Protein AF-A0A7J6WUS6-F1 (afdb_monomer_lite)

InterPro domains:
  IPR004006 DhaK domain [PF02733] (33-94)
  IPR004006 DhaK domain [PS51481] (1-99)
  IPR050861 Dihydroxyacetone Kinase (DAK) [PTHR28629] (32-92)

Secondary structure (DSSP, 8-state):
-EEE----SSSTTTTGGG---S-GGGTTT--EEEEEEES-HHHHHHHHHHHHHHHHTT-EEEEEEE-----SPSSP-TT-SPP-THHHHHHHHHHHHT-

Foldseek 3Di:
DAEDEDDDPPQPPPPVVLRDDDDPPCVVVQLEYEYEFWLDPVRCVVVVVVQVVSVVVVRHYHYDYAFPAPPDDPPAPPSGGTHDPVSVVVSVVVVVVVD

Organism: Thalictrum thalictroides (NCBI:txid46969)

Sequence (99 aa):
MLFNTGGGSGHEPAHAGFVGGRNAEYSNLWRCCLLIVKKYTGDRLNFGLAAEQAKSEGYKVEIVIVGDDCALPPPRGIAGRRGLAGTILVLKDMDEMAW

Structure (mmCIF, N/CA/C/O backbone):
data_AF-A0A7J6WUS6-F1
#
_entry.id   AF-A0A7J6WUS6-F1
#
loop_
_atom_site.group_PDB
_atom_site.id
_atom_site.type_symbol
_atom_site.label_atom_id
_atom_site.label_alt_id
_atom_site.label_comp_id
_atom_site.label_asym_id
_atom_site.label_entity_id
_atom_site.label_seq_id
_atom_site.pdbx_PDB_ins_code
_atom_site.Cartn_x
_atom_site.Cartn_y
_atom_site.Cartn_z
_atom_site.occupancy
_atom_site.B_iso_or_equiv
_atom_site.auth_seq_id
_atom_site.auth_comp_id
_atom_site.auth_asym_id
_atom_site.auth_atom_id
_atom_site.pdbx_PDB_model_num
ATOM 1 N N . MET A 1 1 ? -14.636 8.462 6.357 1.00 49.84 1 MET A N 1
ATOM 2 C CA . MET A 1 1 ? -13.549 7.461 6.262 1.00 49.84 1 MET A CA 1
ATOM 3 C C . MET A 1 1 ? -12.255 8.238 6.145 1.00 49.84 1 MET A C 1
ATOM 5 O O . MET A 1 1 ? -12.224 9.163 5.348 1.00 49.84 1 MET A O 1
ATOM 9 N N . LEU A 1 2 ? -11.256 7.968 6.984 1.00 55.88 2 LEU A N 1
ATOM 10 C CA . LEU A 1 2 ? -9.972 8.671 6.897 1.00 55.88 2 LEU A CA 1
ATOM 11 C C . LEU A 1 2 ? -9.067 7.940 5.897 1.00 55.88 2 LEU A C 1
ATOM 13 O O . LEU A 1 2 ? -8.915 6.723 6.011 1.00 55.88 2 LEU A O 1
ATOM 17 N N . PHE A 1 3 ? -8.474 8.662 4.947 1.00 57.16 3 PHE A N 1
ATOM 18 C CA . PHE A 1 3 ? -7.433 8.126 4.070 1.00 57.16 3 PHE A CA 1
ATOM 19 C C . PHE A 1 3 ? -6.065 8.519 4.610 1.00 57.16 3 PHE A C 1
ATOM 21 O O . PHE A 1 3 ? -5.817 9.691 4.887 1.00 57.16 3 PHE A O 1
ATOM 28 N N . ASN A 1 4 ? -5.175 7.542 4.770 1.00 60.22 4 ASN A N 1
ATOM 29 C CA . ASN A 1 4 ? -3.795 7.805 5.160 1.00 60.22 4 ASN A CA 1
ATOM 30 C C . ASN A 1 4 ? -2.835 7.053 4.240 1.00 60.22 4 ASN A C 1
ATOM 32 O O . ASN A 1 4 ? -3.103 5.939 3.783 1.00 60.22 4 ASN A O 1
ATOM 36 N N . THR A 1 5 ? -1.724 7.700 3.924 1.00 60.62 5 THR A N 1
ATOM 37 C CA . THR A 1 5 ? -0.777 7.216 2.939 1.00 60.62 5 THR A CA 1
ATOM 38 C C . THR A 1 5 ? 0.604 7.845 3.154 1.00 60.62 5 THR A C 1
ATOM 40 O O . THR A 1 5 ? 0.723 8.937 3.703 1.00 60.62 5 THR A O 1
ATOM 43 N N . GLY A 1 6 ? 1.676 7.144 2.775 1.00 65.88 6 GLY A N 1
ATOM 44 C CA . GLY A 1 6 ? 3.054 7.586 3.031 1.00 65.88 6 GLY A CA 1
ATOM 45 C C . GLY A 1 6 ? 4.112 6.874 2.182 1.00 65.88 6 GLY A C 1
ATOM 46 O O . GLY A 1 6 ? 3.798 6.245 1.166 1.00 65.88 6 GLY A O 1
ATOM 47 N N . GLY A 1 7 ? 5.384 7.071 2.519 1.00 65.88 7 GLY A N 1
ATOM 48 C CA . GLY A 1 7 ? 6.551 6.489 1.846 1.00 65.88 7 GLY A CA 1
ATOM 49 C C . GLY A 1 7 ? 7.841 7.240 2.188 1.00 65.88 7 GLY A C 1
ATOM 50 O O . GLY A 1 7 ? 7.801 8.204 2.949 1.00 65.88 7 GLY A O 1
ATOM 51 N N . GLY A 1 8 ? 8.975 6.802 1.633 1.00 59.16 8 GLY A N 1
ATOM 52 C CA . GLY A 1 8 ? 10.259 7.510 1.765 1.00 59.16 8 GLY A CA 1
ATOM 53 C C . GLY A 1 8 ? 10.262 8.897 1.099 1.00 59.16 8 GLY A C 1
ATOM 54 O O . GLY A 1 8 ? 9.451 9.154 0.208 1.00 59.16 8 GLY A O 1
ATOM 55 N N . SER A 1 9 ? 11.171 9.779 1.532 1.00 61.16 9 SER A N 1
ATOM 56 C CA . SER A 1 9 ? 11.381 11.119 0.952 1.00 61.16 9 SER A CA 1
ATOM 57 C C . SER A 1 9 ? 11.945 11.064 -0.480 1.00 61.16 9 SER A C 1
ATOM 59 O O . SER A 1 9 ? 12.484 10.036 -0.893 1.00 61.16 9 SER A O 1
ATOM 61 N N . GLY A 1 10 ? 11.828 12.159 -1.246 1.00 54.81 10 GLY A N 1
ATOM 62 C CA . GLY A 1 10 ? 12.332 12.256 -2.629 1.00 54.81 10 GLY A CA 1
ATOM 63 C C . GLY A 1 10 ? 11.307 11.924 -3.724 1.00 54.81 10 GLY A C 1
ATOM 64 O O . GLY A 1 10 ? 11.677 11.764 -4.888 1.00 54.81 10 GLY A O 1
ATOM 65 N N . HIS A 1 11 ? 10.026 11.801 -3.357 1.00 52.94 11 HIS A N 1
ATOM 66 C CA . HIS A 1 11 ? 8.891 11.551 -4.259 1.00 52.9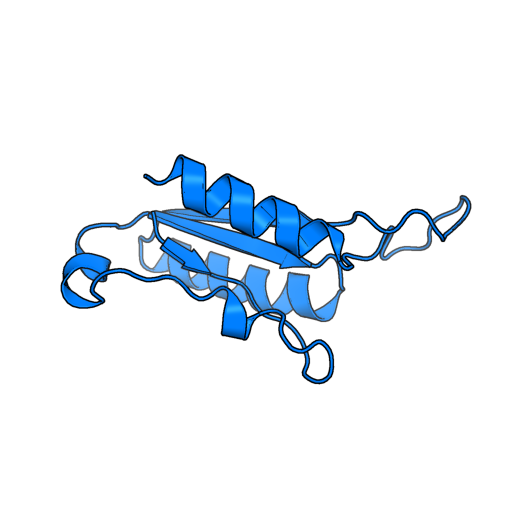4 11 HIS A CA 1
ATOM 67 C C . HIS A 1 11 ? 7.834 12.674 -4.220 1.00 52.94 11 HIS A C 1
ATOM 69 O O . HIS A 1 11 ? 6.677 12.468 -4.599 1.00 52.94 11 HIS A O 1
ATOM 75 N N . GLU A 1 12 ? 8.214 13.865 -3.760 1.00 60.50 12 GLU A N 1
ATOM 76 C CA . GLU A 1 12 ? 7.323 15.014 -3.629 1.00 60.50 12 GLU A CA 1
ATOM 77 C C . GLU A 1 12 ? 6.738 15.412 -5.003 1.00 60.50 12 GLU A C 1
ATOM 79 O O . GLU A 1 12 ? 7.476 15.450 -5.992 1.00 60.50 12 GLU A O 1
ATOM 84 N N . PRO A 1 13 ? 5.417 15.688 -5.110 1.00 52.12 13 PRO A N 1
ATOM 85 C CA . PRO A 1 13 ? 4.461 16.034 -4.042 1.00 52.12 13 PRO A CA 1
ATOM 86 C C . PRO A 1 13 ? 3.742 14.860 -3.339 1.00 52.12 13 PRO A C 1
ATOM 88 O O . PRO A 1 13 ? 2.955 15.096 -2.417 1.00 52.12 13 PRO A O 1
ATOM 91 N N . ALA A 1 14 ? 3.988 13.601 -3.718 1.00 45.66 14 ALA A N 1
ATOM 92 C CA . ALA A 1 14 ? 3.440 12.451 -2.992 1.00 45.66 14 ALA A CA 1
ATOM 93 C C . ALA A 1 14 ? 4.237 12.213 -1.688 1.00 45.66 14 ALA A C 1
ATOM 95 O O . ALA A 1 14 ? 5.460 12.162 -1.719 1.00 45.66 14 ALA A O 1
ATOM 96 N N . HIS A 1 15 ? 3.650 12.033 -0.498 1.00 51.59 15 HIS A N 1
ATOM 97 C CA . HIS A 1 15 ? 2.230 11.923 -0.120 1.00 51.59 15 HIS A CA 1
ATOM 98 C C . HIS A 1 15 ? 1.637 13.161 0.568 1.00 51.59 15 HIS A C 1
ATOM 100 O O . HIS A 1 15 ? 0.421 13.244 0.722 1.00 51.59 15 HIS A O 1
ATOM 106 N N . ALA A 1 16 ? 2.475 14.123 0.961 1.00 45.59 16 ALA A N 1
ATOM 107 C CA . ALA A 1 16 ? 2.068 15.280 1.759 1.00 45.59 16 ALA A CA 1
ATOM 108 C C . ALA A 1 16 ? 1.052 16.190 1.044 1.00 45.59 16 ALA A C 1
ATOM 110 O O . ALA A 1 16 ? 0.185 16.762 1.697 1.00 45.59 16 ALA A O 1
ATOM 111 N N . GLY A 1 17 ? 1.115 16.281 -0.291 1.00 39.09 17 GLY A N 1
ATOM 112 C CA . GLY A 1 17 ? 0.186 17.083 -1.095 1.00 39.09 17 GLY A CA 1
ATOM 113 C C . GLY A 1 17 ? -1.231 16.509 -1.219 1.00 39.09 17 GLY A C 1
ATOM 114 O O . GLY A 1 17 ? -2.104 17.193 -1.740 1.00 39.09 17 GLY A O 1
ATOM 115 N N . PHE A 1 18 ? -1.463 15.279 -0.742 1.00 44.50 18 PHE A N 1
ATOM 116 C CA . PHE A 1 18 ? -2.754 14.576 -0.820 1.00 44.50 18 PHE A CA 1
ATOM 117 C C . PHE A 1 18 ? -3.328 14.225 0.562 1.00 44.50 18 PHE A C 1
ATOM 119 O O . PHE A 1 18 ? -4.239 13.408 0.673 1.00 44.50 18 PHE A O 1
ATOM 126 N N . VAL A 1 19 ? -2.813 14.841 1.631 1.00 48.03 19 VAL A N 1
ATOM 127 C CA . VAL A 1 19 ? -3.382 14.703 2.978 1.00 48.03 19 VAL A CA 1
ATOM 128 C C . VAL A 1 19 ? -4.573 15.658 3.110 1.00 48.03 19 VAL A C 1
ATOM 130 O O . VAL A 1 19 ? -4.436 16.799 3.544 1.00 48.03 19 VAL A O 1
ATOM 133 N N . GLY A 1 20 ? -5.752 15.195 2.695 1.00 46.22 20 GLY A N 1
ATOM 134 C CA . GLY A 1 20 ? -7.027 15.899 2.838 1.00 46.22 20 GLY A CA 1
ATOM 135 C C . GLY A 1 20 ? -7.830 15.363 4.021 1.00 46.22 20 GLY A C 1
ATOM 136 O O . GLY A 1 20 ? -8.552 14.383 3.899 1.00 46.22 20 GLY A O 1
ATOM 137 N N . GLY A 1 21 ? -7.723 16.004 5.186 1.00 47.00 21 GLY A N 1
ATOM 138 C CA . GLY A 1 21 ? -8.570 15.713 6.344 1.00 47.00 21 GLY A CA 1
ATOM 139 C C . GLY A 1 21 ? -9.398 16.937 6.707 1.00 47.00 21 GLY A C 1
ATOM 140 O O . GLY A 1 21 ? -8.873 17.878 7.298 1.00 47.00 21 GLY A O 1
ATOM 141 N N . ARG A 1 22 ? -10.696 16.950 6.382 1.00 48.28 22 ARG A N 1
ATOM 142 C CA . ARG A 1 22 ? -11.600 17.953 6.959 1.00 48.28 22 ARG A CA 1
ATOM 143 C C . ARG A 1 22 ? -11.845 17.621 8.432 1.00 48.28 22 ARG A C 1
ATOM 145 O O . ARG A 1 22 ? -12.392 16.571 8.742 1.00 48.28 22 ARG A O 1
ATOM 152 N N . ASN A 1 23 ? -11.428 18.553 9.292 1.00 39.56 23 ASN A N 1
ATOM 153 C CA . ASN A 1 23 ? -11.590 18.605 10.748 1.00 39.56 23 ASN A CA 1
ATOM 154 C C . ASN A 1 23 ? -11.139 17.354 11.522 1.00 39.56 23 ASN A C 1
ATOM 156 O O . ASN A 1 23 ? -11.893 16.402 11.721 1.00 39.56 23 ASN A O 1
ATOM 160 N N . ALA A 1 24 ? -9.930 17.435 12.091 1.00 48.53 24 ALA A N 1
ATOM 161 C CA . ALA A 1 24 ? -9.415 16.499 13.095 1.00 48.53 24 ALA A CA 1
ATOM 162 C C . ALA A 1 24 ? -10.365 16.307 14.298 1.00 48.53 24 ALA A C 1
ATOM 164 O O . ALA A 1 24 ? -10.327 15.262 14.944 1.00 48.53 24 ALA A O 1
ATOM 165 N N . GLU A 1 25 ? -11.261 17.266 14.554 1.00 44.53 25 GLU A N 1
ATOM 166 C CA . GLU A 1 25 ? -12.283 17.220 15.608 1.00 44.53 25 GLU A CA 1
ATOM 167 C C . GLU A 1 25 ? -13.297 16.069 15.450 1.00 44.53 25 GLU A C 1
ATOM 169 O O . GLU A 1 25 ? -13.815 15.578 16.449 1.00 44.53 25 GLU A O 1
ATOM 174 N N . TYR A 1 26 ? -13.534 15.566 14.229 1.00 44.31 26 TYR A N 1
ATOM 175 C CA . TYR A 1 26 ? -14.449 14.437 13.977 1.00 44.31 26 TYR A CA 1
ATOM 176 C C . TYR A 1 26 ? -13.733 13.090 13.788 1.00 44.31 26 TYR A C 1
ATOM 178 O O . TYR A 1 26 ? -14.397 12.065 13.634 1.00 44.31 26 TYR A O 1
ATOM 186 N N . SER A 1 27 ? -12.396 13.050 13.825 1.00 48.22 27 SER A N 1
ATOM 187 C CA . SER A 1 27 ? -11.614 11.812 13.635 1.00 48.22 27 SER A CA 1
ATOM 188 C C . SER A 1 27 ? -12.012 10.696 14.613 1.00 48.22 27 SER A C 1
ATOM 190 O O . SER A 1 27 ? -12.088 9.532 14.228 1.00 48.22 27 SER A O 1
ATOM 192 N N . ASN A 1 28 ? -12.391 11.065 15.839 1.00 43.94 28 ASN A N 1
ATOM 193 C CA . ASN A 1 28 ? -12.809 10.137 16.893 1.00 43.94 28 ASN A CA 1
ATOM 194 C C . ASN A 1 28 ? -14.219 9.545 16.681 1.00 43.94 28 ASN A C 1
ATOM 196 O O . ASN A 1 28 ? -14.571 8.555 17.321 1.00 43.94 28 ASN A O 1
ATOM 200 N N . LEU A 1 29 ? -15.035 10.130 15.792 1.00 50.72 29 LEU A N 1
ATOM 201 C CA . LEU A 1 29 ? -16.374 9.630 15.441 1.00 50.72 29 LEU A CA 1
ATOM 202 C C . LEU A 1 29 ? -16.324 8.602 14.302 1.00 50.72 29 LEU A C 1
ATOM 204 O O . LEU A 1 29 ? -17.169 7.709 14.228 1.00 50.72 29 LEU A O 1
ATOM 208 N N . TRP A 1 30 ? -15.303 8.674 13.446 1.00 52.03 30 TRP A N 1
ATOM 209 C CA . TRP A 1 30 ? -15.110 7.760 12.325 1.00 52.03 30 TRP A CA 1
ATOM 210 C C . TRP A 1 30 ? -14.070 6.695 12.677 1.00 52.03 30 TRP A C 1
ATOM 212 O O . TRP A 1 30 ? -12.908 6.795 12.302 1.00 52.03 30 TRP A O 1
ATOM 222 N N . ARG A 1 31 ? -14.495 5.606 13.328 1.00 58.25 31 ARG A N 1
ATOM 223 C CA . ARG A 1 31 ? -13.641 4.432 13.614 1.00 58.25 31 ARG A CA 1
ATOM 224 C C . ARG A 1 31 ? -13.185 3.654 12.362 1.00 58.25 31 ARG A C 1
ATOM 226 O O . ARG A 1 31 ? -12.804 2.501 12.493 1.00 58.25 31 ARG A O 1
ATOM 233 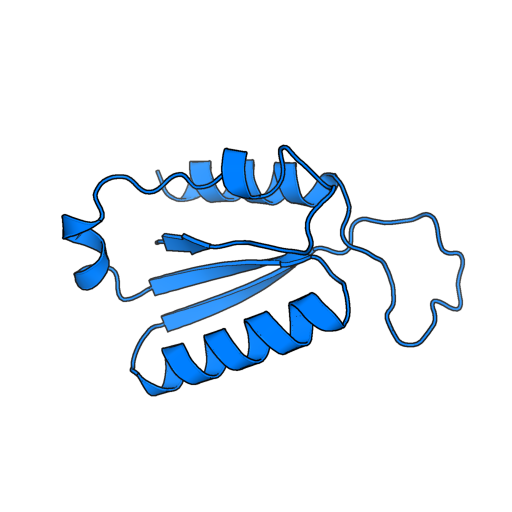N N . CYS A 1 32 ? -13.256 4.221 11.155 1.00 59.56 32 CYS A N 1
ATOM 234 C CA . CYS A 1 32 ? -12.943 3.538 9.894 1.00 59.56 32 CYS A CA 1
ATOM 235 C C . CYS A 1 32 ? -11.874 4.293 9.082 1.00 59.56 32 CYS A C 1
ATOM 237 O O . CYS A 1 32 ? -12.088 5.450 8.703 1.00 59.56 32 CYS A O 1
ATOM 239 N N . CYS A 1 33 ? -10.766 3.618 8.768 1.00 77.00 33 CYS A N 1
ATOM 240 C CA . CYS A 1 33 ? -9.607 4.147 8.044 1.00 77.00 33 CYS A CA 1
ATOM 241 C C . CYS A 1 33 ? -9.242 3.244 6.851 1.00 77.00 33 CYS A C 1
ATOM 243 O O . CYS A 1 33 ? -9.263 2.019 6.976 1.00 77.00 33 CYS A O 1
ATOM 245 N N . LEU A 1 34 ? -8.894 3.839 5.708 1.00 82.56 34 LEU A N 1
ATOM 246 C CA . LEU A 1 34 ? -8.312 3.135 4.562 1.00 82.56 34 LEU A CA 1
ATOM 247 C C . LEU A 1 34 ? -6.866 3.584 4.367 1.00 82.56 34 LEU A C 1
ATOM 249 O O . LEU A 1 34 ? -6.588 4.772 4.201 1.00 82.56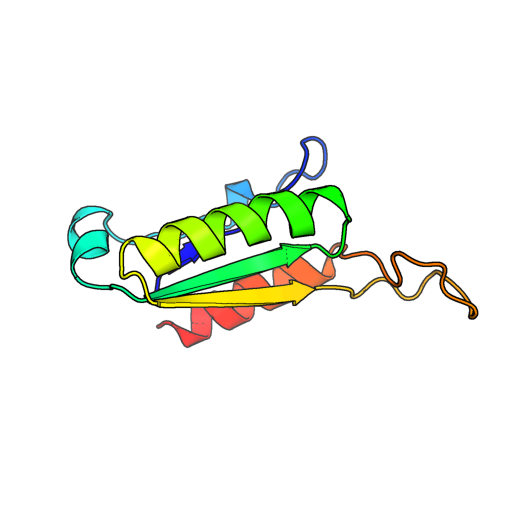 34 LEU A O 1
ATOM 253 N N . LEU A 1 35 ? -5.951 2.622 4.336 1.00 83.75 35 LEU A N 1
ATOM 254 C CA . LEU A 1 35 ? -4.542 2.850 4.057 1.00 83.75 35 LEU A CA 1
ATOM 255 C C . LEU A 1 35 ? -4.253 2.530 2.595 1.00 83.75 35 LEU A C 1
ATOM 257 O O . LEU A 1 35 ? -4.390 1.385 2.169 1.00 83.75 35 LEU A O 1
ATOM 261 N N . ILE A 1 36 ? -3.814 3.524 1.829 1.00 87.19 36 ILE A N 1
ATOM 262 C CA . ILE A 1 36 ? -3.371 3.328 0.443 1.00 87.19 36 ILE A CA 1
ATOM 263 C C . ILE A 1 36 ? -1.845 3.264 0.464 1.00 87.19 36 ILE A C 1
ATOM 265 O O . ILE A 1 36 ? -1.178 4.236 0.809 1.00 87.19 36 ILE A O 1
ATOM 269 N N . VAL A 1 37 ? -1.276 2.105 0.137 1.00 87.44 37 VAL A N 1
ATOM 270 C CA . VAL A 1 37 ? 0.143 1.794 0.358 1.00 87.44 37 VAL A CA 1
ATOM 271 C C . VAL A 1 37 ? 0.811 1.434 -0.963 1.00 87.44 37 VAL A C 1
ATOM 273 O O . VAL A 1 37 ? 0.355 0.554 -1.693 1.00 87.44 37 VAL A O 1
ATOM 276 N N . LYS A 1 38 ? 1.937 2.083 -1.271 1.00 88.06 38 LYS A N 1
ATOM 277 C CA . LYS A 1 38 ? 2.750 1.728 -2.441 1.00 88.06 38 LYS A CA 1
ATOM 278 C C . LYS A 1 38 ? 3.357 0.341 -2.256 1.00 88.06 38 LYS A C 1
ATOM 280 O O . LYS A 1 38 ? 3.765 -0.039 -1.159 1.00 88.06 38 LYS A O 1
ATOM 285 N N . LYS A 1 39 ? 3.459 -0.437 -3.334 1.00 87.12 39 LYS A N 1
ATOM 286 C CA . LYS A 1 39 ? 4.040 -1.782 -3.292 1.00 87.12 39 LYS A CA 1
ATOM 287 C C . LYS A 1 39 ? 5.572 -1.739 -3.228 1.00 87.12 39 LYS A C 1
ATOM 289 O O . LYS A 1 39 ? 6.261 -2.092 -4.180 1.00 87.12 39 LYS A O 1
ATOM 294 N N . TYR A 1 40 ? 6.087 -1.352 -2.068 1.00 86.12 40 TYR A N 1
ATOM 295 C CA . TYR A 1 40 ? 7.476 -1.527 -1.656 1.00 86.12 40 TYR A CA 1
ATOM 296 C C . TYR A 1 40 ? 7.530 -2.343 -0.369 1.00 86.12 40 TYR A C 1
ATOM 298 O O . TYR A 1 40 ? 6.620 -2.285 0.457 1.00 86.12 40 TYR A O 1
ATOM 306 N N . THR A 1 41 ? 8.598 -3.119 -0.188 1.00 84.81 41 THR A N 1
ATOM 307 C CA . THR A 1 41 ? 8.740 -4.006 0.975 1.00 84.81 41 THR A CA 1
ATOM 308 C C . THR A 1 41 ? 8.671 -3.234 2.293 1.00 84.81 41 THR A C 1
ATOM 310 O O . THR A 1 41 ? 7.928 -3.635 3.183 1.00 84.81 41 THR A O 1
ATOM 313 N N . GLY A 1 42 ? 9.382 -2.105 2.396 1.00 84.25 42 GLY A N 1
ATOM 314 C CA . GLY A 1 42 ? 9.375 -1.267 3.600 1.00 84.25 42 GLY A CA 1
ATOM 315 C C . GLY A 1 42 ? 7.998 -0.677 3.903 1.00 84.25 42 GLY A C 1
ATOM 316 O O . GLY A 1 42 ? 7.525 -0.777 5.031 1.00 84.25 42 GLY A O 1
ATOM 317 N N . ASP A 1 43 ? 7.313 -0.153 2.884 1.00 84.31 43 ASP A N 1
ATOM 318 C CA . ASP A 1 43 ? 5.972 0.420 3.038 1.00 84.31 43 ASP A CA 1
ATOM 319 C C . ASP A 1 43 ? 4.969 -0.638 3.517 1.00 84.31 43 ASP A C 1
ATOM 321 O O . ASP A 1 43 ? 4.233 -0.424 4.476 1.00 84.31 43 ASP A O 1
ATOM 325 N N . ARG A 1 44 ? 4.983 -1.831 2.915 1.00 87.56 44 ARG A N 1
ATOM 326 C CA . ARG A 1 44 ? 4.087 -2.927 3.314 1.00 87.56 44 ARG A CA 1
ATOM 327 C C . ARG A 1 44 ? 4.311 -3.381 4.752 1.00 87.56 44 ARG A C 1
ATOM 329 O O . ARG A 1 44 ? 3.338 -3.675 5.439 1.00 87.56 44 ARG A O 1
ATOM 336 N N . LEU A 1 45 ? 5.567 -3.464 5.186 1.00 87.81 45 LEU A N 1
ATOM 337 C CA . LEU A 1 45 ? 5.897 -3.865 6.552 1.00 87.81 45 LEU A CA 1
ATOM 338 C C . LEU A 1 45 ? 5.450 -2.797 7.555 1.00 87.81 45 LEU A C 1
ATOM 340 O O . LEU A 1 45 ? 4.718 -3.112 8.488 1.00 87.81 45 LEU A O 1
ATOM 344 N N . ASN A 1 46 ? 5.817 -1.535 7.328 1.00 84.50 46 ASN A N 1
ATOM 345 C CA . ASN A 1 46 ? 5.524 -0.444 8.259 1.00 84.50 46 ASN A CA 1
ATOM 346 C C . ASN A 1 46 ? 4.018 -0.175 8.383 1.00 84.50 46 ASN A C 1
ATOM 348 O O . ASN A 1 46 ? 3.488 -0.114 9.492 1.00 84.50 46 ASN A O 1
ATOM 352 N N . PHE A 1 47 ? 3.309 -0.062 7.255 1.00 85.44 47 PHE A N 1
ATOM 353 C CA . PHE A 1 47 ? 1.863 0.177 7.266 1.00 85.44 47 PHE A CA 1
ATOM 354 C C . PHE A 1 47 ? 1.068 -1.058 7.687 1.00 85.44 47 PHE A C 1
ATOM 356 O O . PHE A 1 47 ? 0.017 -0.912 8.301 1.00 85.44 47 PHE A O 1
ATOM 363 N N . GLY A 1 48 ? 1.571 -2.263 7.402 1.00 86.81 48 GLY A N 1
ATOM 364 C CA . GLY A 1 48 ? 0.979 -3.500 7.904 1.00 86.81 48 GLY A CA 1
ATOM 365 C C . GLY A 1 48 ? 0.993 -3.545 9.431 1.00 86.81 48 GLY A C 1
ATOM 366 O O . GLY A 1 48 ? -0.055 -3.725 10.040 1.00 86.81 48 GLY A O 1
ATOM 367 N N . LEU A 1 49 ? 2.150 -3.294 10.054 1.00 87.94 49 LEU A N 1
ATOM 368 C CA . LEU A 1 49 ? 2.270 -3.247 11.516 1.00 87.94 49 LEU A CA 1
ATOM 369 C C . LEU A 1 49 ? 1.391 -2.150 12.135 1.00 87.94 49 LEU A C 1
ATOM 371 O O . LEU A 1 49 ? 0.700 -2.407 13.119 1.00 87.94 49 LEU A O 1
ATOM 375 N N . ALA A 1 50 ? 1.364 -0.955 11.538 1.00 82.00 50 ALA A N 1
ATOM 376 C CA . ALA A 1 50 ? 0.510 0.137 12.004 1.00 82.00 50 ALA A CA 1
ATOM 377 C C . ALA A 1 50 ? -0.989 -0.203 11.908 1.00 82.00 50 ALA A C 1
ATOM 379 O O . ALA A 1 50 ? -1.756 0.127 12.811 1.00 82.00 50 ALA A O 1
ATOM 380 N N . ALA A 1 51 ? -1.415 -0.885 10.840 1.00 84.56 51 ALA A N 1
ATOM 381 C CA . ALA A 1 51 ? -2.800 -1.311 10.676 1.00 84.56 51 ALA A CA 1
ATOM 382 C C . ALA A 1 51 ? -3.202 -2.376 11.697 1.00 84.56 51 ALA A C 1
ATOM 384 O O . ALA A 1 51 ? -4.292 -2.293 12.253 1.00 84.56 51 ALA A O 1
ATOM 385 N N . GLU A 1 52 ? -2.336 -3.357 11.959 1.00 86.88 52 GLU A N 1
ATOM 386 C CA . GLU A 1 52 ? -2.600 -4.388 12.966 1.00 86.88 52 GLU A CA 1
ATOM 387 C C . GLU A 1 52 ? -2.678 -3.787 14.375 1.00 86.88 52 GLU A C 1
ATOM 389 O O . GLU A 1 52 ? -3.603 -4.102 15.125 1.00 86.88 52 GLU A O 1
ATOM 394 N N . GLN A 1 53 ? -1.794 -2.838 14.701 1.00 83.38 53 GLN A N 1
ATOM 395 C CA . GLN A 1 53 ? -1.865 -2.085 15.954 1.00 83.38 53 GLN A CA 1
ATOM 396 C C . GLN A 1 53 ? -3.192 -1.317 16.072 1.00 83.38 53 GLN A C 1
ATOM 398 O O . GLN A 1 53 ? -3.910 -1.473 17.057 1.00 83.38 53 GLN A O 1
ATOM 403 N N . ALA A 1 54 ? -3.581 -0.564 15.041 1.00 79.44 54 ALA A N 1
ATOM 404 C CA . ALA A 1 54 ? -4.833 0.191 15.039 1.00 79.44 54 ALA A CA 1
ATOM 405 C C . ALA A 1 54 ? -6.078 -0.719 15.114 1.00 79.44 54 ALA A C 1
ATOM 407 O O . ALA A 1 54 ? -7.036 -0.409 15.822 1.00 79.44 54 ALA A O 1
ATOM 408 N N . LYS A 1 55 ? -6.067 -1.880 14.449 1.00 84.00 55 LYS A N 1
ATOM 409 C CA . LYS A 1 55 ? -7.134 -2.884 14.589 1.00 84.00 55 LYS A CA 1
ATOM 410 C C . LYS A 1 55 ? -7.240 -3.408 16.018 1.00 84.00 55 LYS A C 1
ATOM 412 O O . LYS A 1 55 ? -8.354 -3.549 16.520 1.00 84.00 55 LYS A O 1
ATOM 417 N N . SER A 1 56 ? -6.107 -3.654 16.680 1.00 83.62 56 SER A N 1
ATOM 418 C CA . SER A 1 56 ? -6.073 -4.098 18.081 1.00 83.62 56 SER A CA 1
ATOM 419 C C . SER A 1 56 ? -6.657 -3.059 19.049 1.00 83.62 56 SER A C 1
ATOM 421 O O . SER A 1 56 ? -7.275 -3.421 20.046 1.00 83.62 56 SER A O 1
ATOM 423 N N . GLU A 1 57 ? -6.552 -1.773 18.705 1.00 82.75 57 GLU A N 1
ATOM 424 C CA . GLU A 1 57 ? -7.127 -0.647 19.452 1.00 82.75 57 GLU A CA 1
ATOM 425 C C . GLU A 1 57 ? -8.617 -0.400 19.128 1.00 82.75 57 GLU A C 1
ATOM 427 O O . GLU A 1 57 ? -9.245 0.502 19.684 1.00 82.75 57 GLU A O 1
ATOM 432 N N . GLY A 1 58 ? -9.213 -1.215 18.249 1.00 78.31 58 GLY A N 1
ATOM 433 C CA . GLY A 1 58 ? -10.634 -1.156 17.900 1.00 78.31 58 GLY A CA 1
ATOM 434 C C . GLY A 1 58 ? -10.972 -0.246 16.716 1.00 78.31 58 GLY A C 1
ATOM 435 O O . GLY A 1 58 ? -12.150 0.052 16.494 1.00 78.31 58 GLY A O 1
ATOM 436 N N . TYR A 1 59 ? -9.977 0.190 15.938 1.00 79.38 59 TYR A N 1
ATOM 437 C CA . TYR A 1 59 ? -10.207 0.887 14.673 1.00 79.38 59 TYR A CA 1
ATOM 438 C C . TYR A 1 59 ? -10.438 -0.116 13.536 1.00 79.38 59 TYR A C 1
ATOM 440 O O . TYR A 1 59 ? -9.713 -1.093 13.368 1.00 79.38 59 TYR A O 1
ATOM 448 N N . LYS A 1 60 ? -11.429 0.139 12.686 1.00 78.69 60 LYS A N 1
ATOM 449 C CA . LYS A 1 60 ? -11.643 -0.607 11.445 1.00 78.69 60 LYS A CA 1
ATOM 450 C C . LYS A 1 60 ? -10.689 -0.074 10.379 1.00 78.69 60 LYS A C 1
ATOM 452 O O . LYS A 1 60 ? -10.938 0.980 9.798 1.00 78.69 60 LYS A O 1
ATOM 457 N N . VAL A 1 61 ? -9.591 -0.786 10.141 1.00 82.56 61 VAL A N 1
ATOM 458 C CA . VAL A 1 61 ? -8.560 -0.385 9.174 1.00 82.56 61 VAL A CA 1
ATOM 459 C C . VAL A 1 61 ? -8.494 -1.370 8.016 1.00 82.56 61 VAL A C 1
ATOM 461 O O . VAL A 1 61 ? -8.290 -2.563 8.229 1.00 82.56 61 VAL A O 1
ATOM 464 N N . GLU A 1 62 ? -8.610 -0.857 6.797 1.00 86.62 62 GLU A N 1
ATOM 465 C CA . GLU A 1 62 ? -8.432 -1.613 5.555 1.00 86.62 62 GLU A CA 1
ATOM 466 C C . GLU A 1 62 ? -7.186 -1.123 4.809 1.00 86.62 62 GLU A C 1
ATOM 468 O O . GLU A 1 62 ? -6.804 0.040 4.939 1.00 86.62 62 GLU A O 1
ATOM 473 N N . ILE A 1 63 ? -6.539 -1.991 4.025 1.00 86.00 63 ILE A N 1
ATOM 474 C CA . ILE A 1 63 ? -5.315 -1.651 3.280 1.00 86.00 63 ILE A CA 1
ATOM 475 C C . ILE A 1 63 ? -5.488 -1.969 1.796 1.00 86.00 63 ILE A C 1
ATOM 477 O O . ILE A 1 63 ? -5.811 -3.095 1.425 1.00 86.00 63 ILE A O 1
ATOM 481 N N . VAL A 1 64 ? -5.168 -1.000 0.941 1.00 89.94 64 VAL A N 1
ATOM 482 C CA . VAL A 1 64 ? -5.056 -1.153 -0.512 1.00 89.94 64 VAL A CA 1
ATOM 483 C C . VAL A 1 64 ? -3.591 -1.033 -0.907 1.00 89.94 64 VAL A C 1
ATOM 485 O O . VAL A 1 64 ? -2.936 -0.041 -0.600 1.00 89.94 64 VAL A O 1
ATOM 488 N N . ILE A 1 65 ? -3.067 -2.037 -1.613 1.00 88.94 65 ILE A N 1
ATOM 489 C CA . ILE A 1 65 ? -1.682 -2.036 -2.097 1.00 88.94 65 ILE A CA 1
ATOM 490 C C . ILE A 1 65 ? -1.657 -1.677 -3.583 1.00 88.94 65 ILE A C 1
ATOM 492 O O . ILE A 1 65 ? -2.185 -2.423 -4.408 1.00 88.94 65 ILE A O 1
ATOM 496 N N . VAL A 1 66 ? -0.980 -0.583 -3.935 1.00 89.06 66 VAL A N 1
ATOM 497 C CA . VAL A 1 66 ? -0.858 -0.101 -5.319 1.00 89.06 66 VAL A CA 1
ATOM 498 C C . VAL A 1 66 ? 0.456 -0.574 -5.936 1.00 89.06 66 VAL A C 1
ATOM 500 O O . VAL A 1 66 ? 1.536 -0.302 -5.412 1.00 89.06 66 VAL A O 1
ATOM 503 N N . GLY A 1 67 ? 0.364 -1.302 -7.051 1.00 88.50 67 GLY A N 1
ATOM 504 C CA . GLY A 1 67 ? 1.503 -1.852 -7.793 1.00 88.50 67 GLY A CA 1
ATOM 505 C C . GLY A 1 67 ? 1.336 -1.687 -9.303 1.00 88.50 67 GLY A C 1
ATOM 506 O O . GLY A 1 67 ? 1.212 -2.686 -10.017 1.00 88.50 67 GLY A O 1
ATOM 507 N N . ASP A 1 68 ? 1.273 -0.438 -9.759 1.00 88.38 68 ASP A N 1
ATOM 508 C CA . ASP A 1 68 ? 1.020 -0.016 -11.143 1.00 88.38 68 ASP A CA 1
ATOM 509 C C . ASP A 1 68 ? 2.215 -0.212 -12.091 1.00 88.38 68 ASP A C 1
ATOM 511 O O . ASP A 1 68 ? 2.017 -0.287 -13.301 1.00 88.38 68 ASP A O 1
ATOM 515 N N . ASP A 1 69 ? 3.437 -0.363 -11.574 1.00 85.75 69 ASP A N 1
ATOM 516 C CA . ASP A 1 69 ? 4.640 -0.479 -12.404 1.00 85.75 69 ASP A CA 1
ATOM 517 C C . ASP A 1 69 ? 4.628 -1.724 -13.310 1.00 85.75 69 ASP A C 1
ATOM 519 O O . ASP A 1 69 ? 4.689 -2.870 -12.848 1.00 85.75 69 ASP A O 1
ATOM 523 N N . CYS A 1 70 ? 4.599 -1.502 -14.625 1.00 83.75 70 CYS A N 1
ATOM 524 C CA . CYS A 1 70 ? 4.629 -2.543 -15.649 1.00 83.75 70 CYS A CA 1
ATOM 525 C C . CYS A 1 70 ? 6.022 -2.798 -16.250 1.00 83.75 70 CYS A C 1
ATOM 527 O O . CYS A 1 70 ? 6.144 -3.685 -17.093 1.00 83.75 70 CYS A O 1
ATOM 529 N N . ALA A 1 71 ? 7.066 -2.089 -15.806 1.00 81.88 71 ALA A N 1
ATOM 530 C CA . ALA A 1 71 ? 8.389 -2.119 -16.433 1.00 81.88 71 ALA A CA 1
ATOM 531 C C . ALA A 1 71 ? 9.163 -3.437 -16.236 1.00 81.88 71 ALA A C 1
ATOM 533 O O . ALA A 1 71 ? 10.124 -3.696 -16.956 1.00 81.88 71 ALA A O 1
ATOM 534 N N . LEU A 1 72 ? 8.774 -4.276 -15.267 1.00 70.38 72 LEU A N 1
ATOM 535 C CA . LEU A 1 72 ? 9.456 -5.542 -14.984 1.00 70.38 72 LEU A CA 1
ATOM 536 C C . LEU A 1 72 ? 8.839 -6.712 -15.779 1.00 70.38 72 LEU A C 1
ATOM 538 O O . LEU A 1 72 ? 7.690 -7.091 -15.497 1.00 70.38 72 LEU A O 1
ATOM 542 N N . PRO A 1 73 ? 9.584 -7.329 -16.723 1.00 64.81 73 PRO A N 1
ATOM 543 C CA . PRO A 1 73 ? 9.124 -8.518 -17.429 1.00 64.81 73 PRO A CA 1
ATOM 544 C C . PRO A 1 73 ? 9.050 -9.732 -16.480 1.00 64.81 73 PRO A C 1
ATOM 546 O O . PRO A 1 73 ? 9.768 -9.788 -15.478 1.00 64.81 73 PRO A O 1
ATOM 549 N N . PRO A 1 74 ? 8.175 -10.718 -16.742 1.00 70.12 74 PRO A N 1
ATOM 550 C CA . PRO A 1 74 ? 8.166 -11.975 -15.994 1.00 70.12 74 PRO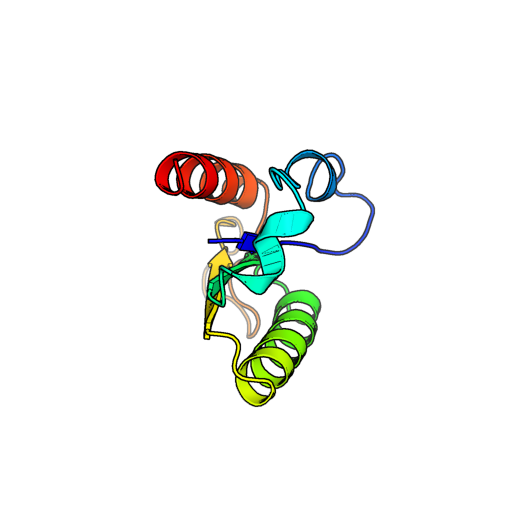 A CA 1
ATOM 551 C C . PRO A 1 74 ? 9.484 -12.760 -16.187 1.00 70.12 74 PRO A C 1
ATOM 553 O O . PRO A 1 74 ? 9.996 -12.766 -17.305 1.00 70.12 74 PRO A O 1
ATOM 556 N N . PRO A 1 75 ? 10.005 -13.471 -15.164 1.00 66.50 75 PRO A N 1
ATOM 557 C CA . PRO A 1 75 ? 9.457 -13.638 -13.822 1.00 66.50 75 PRO A CA 1
ATOM 558 C C . PRO A 1 75 ? 9.750 -12.426 -12.931 1.00 66.50 75 PRO A C 1
ATOM 560 O O . PRO A 1 75 ? 10.883 -11.996 -12.735 1.00 66.50 75 PRO A O 1
ATOM 563 N N . ARG A 1 76 ? 8.682 -11.884 -12.349 1.00 66.81 76 ARG A N 1
ATOM 564 C CA . ARG A 1 76 ? 8.747 -10.756 -11.422 1.00 66.81 76 ARG A CA 1
ATOM 565 C C . ARG A 1 76 ? 9.263 -11.316 -10.098 1.00 66.81 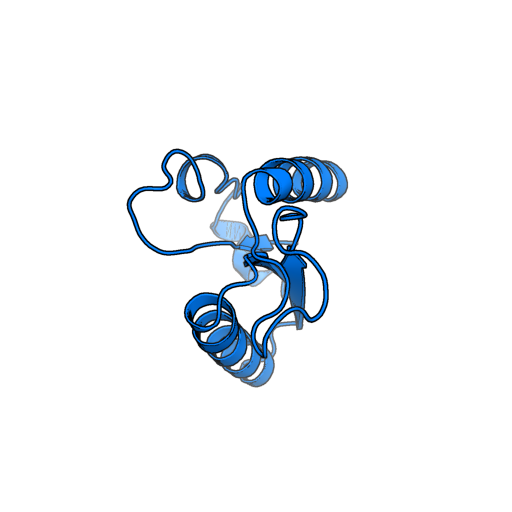76 ARG A C 1
ATOM 567 O O . ARG A 1 76 ? 8.605 -12.194 -9.550 1.00 66.81 76 ARG A O 1
ATOM 574 N N . GLY A 1 77 ? 10.433 -10.872 -9.633 1.00 68.00 77 GLY A N 1
ATOM 575 C CA . GLY A 1 77 ? 11.051 -11.358 -8.390 1.00 68.00 77 GLY A CA 1
ATOM 576 C C . GLY A 1 77 ? 10.133 -11.254 -7.160 1.00 68.00 77 GLY A C 1
ATOM 577 O O . GLY A 1 77 ? 9.012 -10.760 -7.248 1.00 68.00 77 GLY A O 1
ATOM 578 N N . ILE A 1 78 ? 10.621 -11.674 -5.988 1.00 69.62 78 ILE A N 1
ATOM 579 C CA . ILE A 1 78 ? 9.820 -11.866 -4.756 1.00 69.62 78 ILE A CA 1
ATOM 580 C C . ILE A 1 78 ? 8.920 -10.657 -4.410 1.00 69.62 78 ILE A C 1
ATOM 582 O O . ILE A 1 78 ? 7.784 -10.831 -3.975 1.00 69.62 78 ILE A O 1
ATOM 586 N N . ALA A 1 79 ? 9.387 -9.427 -4.651 1.00 70.25 79 ALA A N 1
ATOM 587 C CA . ALA A 1 79 ? 8.639 -8.201 -4.354 1.00 70.25 79 ALA A CA 1
ATOM 588 C C . ALA A 1 79 ? 7.506 -7.871 -5.359 1.00 70.25 79 ALA A C 1
ATOM 590 O O . ALA A 1 79 ? 6.545 -7.180 -5.012 1.00 70.25 79 ALA A O 1
ATOM 591 N N . GLY A 1 80 ? 7.561 -8.381 -6.594 1.00 80.25 80 GLY A N 1
ATOM 592 C CA . GLY A 1 80 ? 6.605 -8.072 -7.663 1.00 80.25 80 GLY A CA 1
ATOM 593 C C . GLY A 1 80 ? 6.704 -6.639 -8.221 1.00 80.25 80 GLY A C 1
ATOM 594 O O . GLY A 1 80 ? 7.752 -6.007 -8.158 1.00 80.25 80 GLY A O 1
ATOM 595 N N . A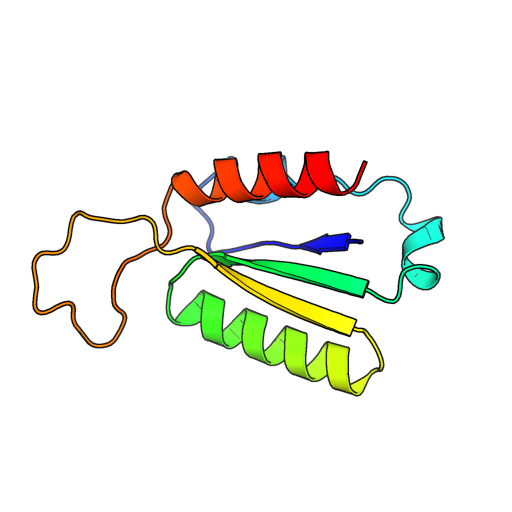RG A 1 81 ? 5.605 -6.138 -8.813 1.00 84.19 81 ARG A N 1
ATOM 596 C CA . ARG A 1 81 ? 5.487 -4.760 -9.345 1.00 84.19 81 ARG A CA 1
ATOM 597 C C . ARG A 1 81 ? 5.623 -3.704 -8.242 1.00 84.19 81 ARG A C 1
ATOM 599 O O . ARG A 1 81 ? 5.075 -3.918 -7.164 1.00 84.19 81 ARG A O 1
ATOM 606 N N . ARG A 1 82 ? 6.277 -2.577 -8.536 1.00 86.88 82 ARG A N 1
ATOM 607 C CA . ARG A 1 82 ? 6.368 -1.399 -7.653 1.00 86.88 82 ARG A CA 1
ATOM 608 C C . ARG A 1 82 ? 5.105 -0.537 -7.746 1.00 86.88 82 ARG A C 1
ATOM 610 O O . ARG A 1 82 ? 4.391 -0.606 -8.745 1.00 86.88 82 ARG A O 1
ATOM 617 N N . GLY A 1 83 ? 4.840 0.262 -6.714 1.00 83.31 83 GLY A N 1
ATOM 618 C CA . GLY A 1 83 ? 3.851 1.344 -6.772 1.00 83.31 83 GLY A CA 1
ATOM 619 C C . GLY A 1 83 ? 4.527 2.662 -7.148 1.00 83.31 83 GLY A C 1
ATOM 620 O O . GLY A 1 83 ? 5.416 3.099 -6.427 1.00 83.31 83 GLY A O 1
ATOM 621 N N . LEU A 1 84 ? 4.139 3.279 -8.257 1.00 84.62 84 LEU A N 1
ATOM 622 C CA . LEU A 1 84 ? 4.681 4.525 -8.795 1.00 84.62 84 LEU A CA 1
ATOM 623 C C . LEU A 1 84 ? 3.561 5.585 -8.865 1.00 84.62 84 LEU A C 1
ATOM 625 O O . LEU A 1 84 ? 2.751 5.707 -7.938 1.00 84.62 84 LEU A O 1
ATOM 629 N N . ALA A 1 85 ? 3.534 6.386 -9.933 1.00 85.38 85 ALA A N 1
ATOM 630 C CA . ALA A 1 85 ? 2.658 7.547 -10.078 1.00 85.38 85 ALA A CA 1
ATOM 631 C C . ALA A 1 85 ? 1.160 7.199 -10.124 1.00 85.38 85 ALA A C 1
ATOM 633 O O . ALA A 1 85 ? 0.342 8.035 -9.744 1.00 85.38 85 ALA A O 1
ATOM 634 N N . GLY A 1 86 ? 0.781 5.970 -10.504 1.00 81.12 86 GLY A N 1
ATOM 635 C CA . GLY A 1 86 ? -0.615 5.523 -10.498 1.00 81.12 86 GLY A CA 1
ATOM 636 C C . GLY A 1 86 ? -1.270 5.567 -9.113 1.00 81.12 86 GLY A C 1
ATOM 637 O O . GLY A 1 86 ? -2.490 5.659 -9.014 1.00 81.12 86 GLY A O 1
ATOM 638 N N . THR A 1 87 ? -0.473 5.598 -8.039 1.00 84.12 87 THR A N 1
ATOM 639 C CA . THR A 1 87 ? -0.959 5.792 -6.661 1.00 84.12 87 THR A CA 1
ATOM 640 C C . THR A 1 87 ? -1.734 7.103 -6.491 1.00 84.12 87 THR A C 1
ATOM 642 O O . THR A 1 87 ? -2.692 7.145 -5.725 1.00 84.12 87 THR A O 1
ATOM 645 N N . ILE A 1 88 ? -1.377 8.158 -7.234 1.00 82.69 88 ILE A N 1
ATOM 646 C CA . ILE A 1 88 ? -2.044 9.467 -7.157 1.00 82.69 88 ILE A CA 1
ATOM 647 C C . ILE A 1 88 ? -3.493 9.387 -7.650 1.00 82.69 88 ILE A C 1
ATOM 649 O O . ILE A 1 88 ? -4.376 9.990 -7.047 1.00 82.69 88 ILE A O 1
ATOM 653 N N . LEU A 1 89 ? -3.750 8.616 -8.710 1.00 85.06 89 LEU A N 1
ATOM 654 C CA . LEU A 1 89 ? -5.105 8.426 -9.234 1.00 85.06 89 LEU A CA 1
ATOM 655 C C . LEU A 1 89 ? -5.979 7.688 -8.219 1.00 85.06 89 LEU A C 1
ATOM 657 O O . LEU A 1 89 ? -7.079 8.134 -7.920 1.00 85.06 89 LEU A O 1
ATOM 661 N N . VAL A 1 90 ? -5.439 6.631 -7.603 1.00 83.50 90 VAL A N 1
ATOM 662 C CA . VAL A 1 90 ? -6.139 5.891 -6.542 1.00 83.50 90 VAL A CA 1
ATOM 663 C C . VAL A 1 90 ? -6.491 6.813 -5.375 1.00 83.50 90 VAL A C 1
ATOM 665 O O . VAL A 1 90 ? -7.601 6.746 -4.863 1.00 83.50 90 VAL A O 1
ATOM 668 N N . LEU A 1 91 ? -5.580 7.697 -4.966 1.00 83.69 91 LEU A N 1
ATOM 669 C CA . LEU A 1 91 ? -5.865 8.671 -3.910 1.00 83.69 91 LEU A CA 1
ATOM 670 C C . LEU A 1 91 ? -6.976 9.634 -4.301 1.00 83.69 91 LEU A C 1
ATOM 672 O O . LEU A 1 91 ? -7.883 9.858 -3.509 1.00 83.69 91 LEU A O 1
ATOM 676 N N . LYS A 1 92 ? -6.917 10.181 -5.517 1.00 82.31 92 LYS A N 1
ATOM 677 C CA . LYS A 1 92 ? -7.898 11.152 -5.998 1.00 82.31 92 LYS A CA 1
ATOM 678 C C . LYS A 1 92 ? -9.301 10.550 -6.109 1.00 82.31 92 LYS A C 1
ATOM 680 O O . LYS A 1 92 ? -10.260 11.202 -5.700 1.00 82.31 92 LYS A O 1
ATOM 685 N N . ASP A 1 93 ? -9.408 9.339 -6.649 1.00 82.75 93 ASP A N 1
ATOM 686 C CA . ASP A 1 93 ? -10.689 8.655 -6.834 1.00 82.75 93 ASP A CA 1
ATOM 687 C C . ASP A 1 93 ? -11.295 8.252 -5.484 1.00 82.75 93 ASP A C 1
ATOM 689 O O . ASP A 1 93 ? -12.487 8.441 -5.254 1.00 82.75 93 ASP A O 1
ATOM 693 N N . MET A 1 94 ? -10.473 7.733 -4.564 1.00 78.94 94 MET A N 1
ATOM 694 C CA . MET A 1 94 ? -10.936 7.341 -3.229 1.00 78.94 94 MET A CA 1
ATOM 695 C C . MET A 1 94 ? -11.366 8.551 -2.392 1.00 78.94 94 MET A C 1
ATOM 697 O O . MET A 1 94 ? -12.377 8.471 -1.697 1.00 78.94 94 MET A O 1
ATOM 701 N N . ASP A 1 95 ? -10.635 9.666 -2.482 1.00 73.00 95 ASP A N 1
ATOM 702 C CA . ASP A 1 95 ? -10.993 10.917 -1.806 1.00 73.00 95 ASP A CA 1
ATOM 703 C C . ASP A 1 95 ? -12.355 11.447 -2.284 1.00 73.00 95 ASP A C 1
ATOM 705 O O . ASP A 1 95 ? -13.193 11.835 -1.474 1.00 73.00 95 ASP A O 1
ATOM 709 N N . GLU A 1 96 ? -12.624 11.373 -3.591 1.00 72.50 96 GLU A N 1
ATOM 710 C CA . GLU A 1 96 ? -13.914 11.764 -4.168 1.00 72.50 96 GLU A CA 1
ATOM 711 C C . GLU A 1 96 ? -15.060 10.826 -3.764 1.00 72.50 96 GLU A C 1
ATOM 713 O O . GLU A 1 96 ? -16.143 11.302 -3.447 1.00 72.50 96 GLU A O 1
ATOM 718 N N . MET A 1 97 ? -14.830 9.508 -3.701 1.00 74.44 97 MET A N 1
ATOM 719 C CA . MET A 1 97 ? -15.844 8.535 -3.255 1.00 74.44 97 MET A CA 1
ATOM 720 C C . MET A 1 97 ? -16.227 8.663 -1.775 1.00 74.44 97 MET A C 1
ATOM 722 O O . MET A 1 97 ? -17.249 8.119 -1.357 1.00 74.44 97 MET A O 1
ATOM 726 N N . ALA A 1 98 ? -15.399 9.316 -0.960 1.00 64.38 98 ALA A N 1
ATOM 727 C CA . ALA A 1 98 ? -15.721 9.578 0.439 1.00 64.38 98 ALA A CA 1
ATOM 728 C C . ALA A 1 98 ? -16.541 10.859 0.654 1.00 64.38 98 ALA A C 1
ATOM 730 O O . ALA A 1 98 ? -16.855 11.165 1.811 1.00 64.38 98 ALA A O 1
ATOM 731 N N . TRP A 1 99 ? -16.857 11.588 -0.421 1.00 53.41 99 TRP A N 1
ATOM 732 C CA . TRP A 1 99 ? -17.734 12.756 -0.430 1.00 53.41 99 TRP A CA 1
ATOM 733 C C . TRP A 1 99 ? -19.182 12.375 -0.752 1.00 53.41 99 TRP A C 1
ATOM 735 O O . TRP A 1 99 ? -20.081 12.934 -0.084 1.00 53.41 99 TRP A O 1
#

Radius of gyration: 14.39 Å; chains: 1; bounding box: 30×32×37 Å

pLDDT: mean 71.74, std 15.51, range [39.09, 89.94]